Protein AF-A0A7X8XQ86-F1 (afdb_monomer_lite)

Structure (mmCIF, N/CA/C/O backbone):
data_AF-A0A7X8XQ86-F1
#
_entry.id   AF-A0A7X8XQ86-F1
#
loop_
_atom_site.group_PDB
_atom_site.id
_atom_site.type_symbol
_atom_site.label_atom_id
_atom_site.label_alt_id
_atom_site.label_comp_id
_atom_site.label_asym_id
_atom_site.label_entity_id
_atom_site.label_seq_id
_atom_site.pdbx_PDB_ins_code
_atom_site.Cartn_x
_atom_site.Cartn_y
_atom_site.Cartn_z
_atom_site.occupancy
_atom_site.B_iso_or_equiv
_atom_site.auth_seq_id
_atom_site.auth_comp_id
_atom_site.auth_asym_id
_atom_site.auth_atom_id
_atom_site.pdbx_PDB_model_num
ATOM 1 N N . MET A 1 1 ? 18.944 1.179 13.328 1.00 38.41 1 MET A N 1
ATOM 2 C CA . MET A 1 1 ? 17.527 1.123 13.753 1.00 38.41 1 MET A CA 1
ATOM 3 C C . MET A 1 1 ? 16.868 -0.061 13.066 1.00 38.41 1 MET A C 1
ATOM 5 O O . MET A 1 1 ? 16.958 -0.187 11.854 1.00 38.41 1 MET A O 1
ATOM 9 N N . SER A 1 2 ? 16.371 -0.994 13.867 1.00 37.12 2 SER A N 1
ATOM 10 C CA . SER A 1 2 ? 16.260 -2.427 13.582 1.00 37.12 2 SER A CA 1
ATOM 11 C C . SER A 1 2 ? 15.178 -2.797 12.558 1.00 37.12 2 SER A C 1
ATOM 13 O O . SER A 1 2 ? 14.040 -2.343 12.647 1.00 37.12 2 SER A O 1
ATOM 15 N N . ASN A 1 3 ? 15.533 -3.704 11.642 1.00 41.94 3 ASN A N 1
ATOM 16 C CA . ASN A 1 3 ? 14.672 -4.428 10.696 1.00 41.94 3 ASN A CA 1
ATOM 17 C C . ASN A 1 3 ? 13.624 -5.327 11.406 1.00 41.94 3 ASN A C 1
ATOM 19 O O . ASN A 1 3 ? 13.671 -6.550 11.310 1.00 41.94 3 ASN A O 1
ATOM 23 N N . GLY A 1 4 ? 12.672 -4.743 12.140 1.00 44.72 4 GLY A N 1
ATOM 24 C CA . GLY A 1 4 ? 11.650 -5.480 12.907 1.00 44.72 4 GLY A CA 1
ATOM 25 C C . GLY A 1 4 ? 10.335 -5.758 12.166 1.00 44.72 4 GLY A C 1
ATOM 26 O O . GLY A 1 4 ? 9.500 -6.515 12.648 1.00 44.72 4 GLY A O 1
ATOM 27 N N . LEU A 1 5 ? 10.126 -5.176 10.980 1.00 51.41 5 LEU A N 1
ATOM 28 C CA . LEU A 1 5 ? 8.848 -5.270 10.253 1.00 51.41 5 LEU A CA 1
ATOM 29 C C . LEU A 1 5 ? 8.605 -6.622 9.550 1.00 51.41 5 LEU A C 1
ATOM 31 O O . LEU A 1 5 ? 7.504 -6.850 9.053 1.00 51.41 5 LEU A O 1
ATOM 35 N N . ASN A 1 6 ? 9.594 -7.523 9.508 1.00 52.25 6 ASN A N 1
ATOM 36 C CA . ASN A 1 6 ? 9.506 -8.795 8.773 1.00 52.25 6 ASN A CA 1
ATOM 37 C C . ASN A 1 6 ? 9.253 -10.044 9.647 1.00 52.25 6 ASN A C 1
ATOM 39 O O . ASN A 1 6 ? 9.128 -11.131 9.091 1.00 52.25 6 ASN A O 1
ATOM 43 N N . ARG A 1 7 ? 9.122 -9.928 10.979 1.00 65.00 7 ARG A N 1
ATOM 44 C CA . ARG A 1 7 ? 8.805 -11.064 11.878 1.00 65.00 7 ARG A CA 1
ATOM 45 C C . ARG A 1 7 ? 7.620 -10.768 12.806 1.00 65.00 7 ARG A C 1
ATOM 47 O O . ARG A 1 7 ? 7.717 -10.902 14.018 1.00 65.00 7 ARG A O 1
ATOM 54 N N . LEU A 1 8 ? 6.495 -10.334 12.243 1.00 74.88 8 LEU A N 1
ATOM 55 C CA . LEU A 1 8 ? 5.223 -10.361 12.978 1.00 74.88 8 LEU A CA 1
ATOM 56 C C . LEU A 1 8 ? 4.737 -11.813 13.057 1.00 74.88 8 LEU A C 1
ATOM 58 O O . LEU A 1 8 ? 4.774 -12.504 12.034 1.00 74.88 8 LEU A O 1
ATOM 62 N N . SER A 1 9 ? 4.285 -12.260 14.232 1.00 85.00 9 SER A N 1
ATOM 63 C CA . SER A 1 9 ? 3.623 -13.562 14.377 1.00 85.00 9 SER A CA 1
ATOM 64 C C . SER A 1 9 ? 2.338 -13.606 13.542 1.00 85.00 9 SER A C 1
ATOM 66 O O . SER A 1 9 ? 1.748 -12.566 13.232 1.00 85.00 9 SER A O 1
ATOM 68 N N . GLU A 1 10 ? 1.893 -14.803 13.156 1.00 84.19 10 GLU A N 1
ATOM 69 C CA . GLU A 1 10 ? 0.636 -14.955 12.406 1.00 84.19 10 GLU A CA 1
ATOM 70 C C . GLU A 1 10 ? -0.582 -14.481 13.210 1.00 84.19 10 GLU A C 1
ATOM 72 O O . GLU A 1 10 ? -1.502 -13.879 12.651 1.00 84.19 10 GLU A O 1
ATOM 77 N N . GLU A 1 11 ? -0.547 -14.645 14.531 1.00 85.94 11 GLU A N 1
ATOM 78 C CA . GLU A 1 11 ? -1.564 -14.124 15.448 1.00 85.94 11 GLU A CA 1
ATOM 79 C C . GLU A 1 11 ? -1.665 -12.595 15.370 1.00 85.94 11 GLU A C 1
ATOM 81 O O . GLU A 1 11 ? -2.744 -12.041 15.151 1.00 85.94 11 GLU A O 1
ATOM 86 N N . GLU A 1 12 ? -0.529 -11.896 15.447 1.00 88.88 12 GLU A N 1
ATOM 87 C CA . GLU A 1 12 ? -0.491 -10.434 15.381 1.00 88.88 12 GLU A CA 1
ATOM 88 C C . GLU A 1 12 ? -0.904 -9.923 13.993 1.00 88.88 12 GLU A C 1
ATOM 90 O O . GLU A 1 12 ? -1.606 -8.917 13.880 1.00 88.88 12 GLU A O 1
ATOM 95 N N . LYS A 1 13 ? -0.542 -10.625 12.911 1.00 88.00 13 LYS A N 1
ATOM 96 C CA . LYS A 1 13 ? -1.027 -10.289 11.560 1.00 88.00 13 LYS A CA 1
ATOM 97 C C . LYS A 1 13 ? -2.544 -10.422 11.463 1.00 88.00 13 LYS A C 1
ATOM 99 O O . LYS A 1 13 ? -3.187 -9.569 10.854 1.00 88.00 13 LYS A O 1
ATOM 104 N N . THR A 1 14 ? -3.114 -11.470 12.048 1.00 89.12 14 THR A N 1
ATOM 105 C CA . THR A 1 14 ? -4.563 -11.712 12.042 1.00 89.12 14 THR A CA 1
ATOM 106 C C . THR A 1 14 ? -5.294 -10.623 12.817 1.00 89.12 14 THR A C 1
ATOM 108 O O . THR A 1 14 ? -6.228 -10.019 12.288 1.00 89.12 14 THR A O 1
ATOM 111 N N . LYS A 1 15 ? -4.790 -10.265 14.002 1.00 90.56 15 LYS A N 1
ATOM 112 C CA . LYS A 1 15 ? -5.311 -9.154 14.807 1.00 90.56 15 LYS A CA 1
ATOM 113 C C . LYS A 1 15 ? -5.289 -7.828 14.046 1.00 90.56 15 LYS A C 1
ATOM 115 O O . LYS A 1 15 ? -6.286 -7.112 14.012 1.00 90.56 15 LYS A O 1
ATOM 120 N N . ARG A 1 16 ? -4.179 -7.519 13.371 1.00 92.88 16 ARG A N 1
ATOM 121 C CA . ARG A 1 16 ? -4.055 -6.310 12.543 1.00 92.88 16 ARG A CA 1
ATOM 122 C C . ARG A 1 16 ? -5.047 -6.281 11.385 1.00 92.88 16 ARG A C 1
ATOM 124 O O . ARG A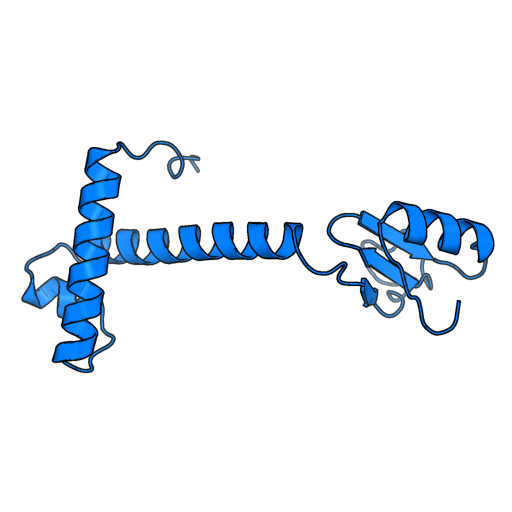 1 16 ? -5.633 -5.235 11.137 1.00 92.88 16 ARG A O 1
ATOM 131 N N . ARG A 1 17 ? -5.265 -7.406 10.695 1.00 90.81 17 ARG A N 1
ATOM 132 C CA . ARG A 1 17 ? -6.264 -7.494 9.614 1.00 90.81 17 ARG A CA 1
ATOM 133 C C . ARG A 1 17 ? -7.686 -7.270 10.123 1.00 90.81 17 ARG A C 1
ATOM 135 O O . ARG A 1 17 ? -8.432 -6.550 9.472 1.00 90.81 17 ARG A O 1
ATOM 142 N N . ALA A 1 18 ? -8.036 -7.829 11.281 1.00 93.12 18 ALA A N 1
ATOM 143 C CA . ALA A 1 18 ? -9.349 -7.619 11.887 1.00 93.12 18 ALA A CA 1
ATOM 144 C C . ALA A 1 18 ? -9.595 -6.136 12.212 1.00 93.12 18 ALA A C 1
ATOM 146 O O . ALA A 1 18 ? -10.648 -5.601 11.881 1.00 93.12 18 ALA A O 1
ATOM 147 N N . ILE A 1 19 ? -8.591 -5.449 12.771 1.00 93.50 19 ILE A N 1
ATOM 148 C CA . ILE A 1 19 ? -8.667 -4.007 13.054 1.00 93.50 19 ILE A CA 1
ATOM 149 C C . ILE A 1 19 ? -8.830 -3.193 11.765 1.00 93.50 19 ILE A C 1
ATOM 151 O O . ILE A 1 19 ? -9.605 -2.246 11.742 1.00 93.50 19 ILE A O 1
ATOM 155 N N . LEU A 1 20 ? -8.126 -3.546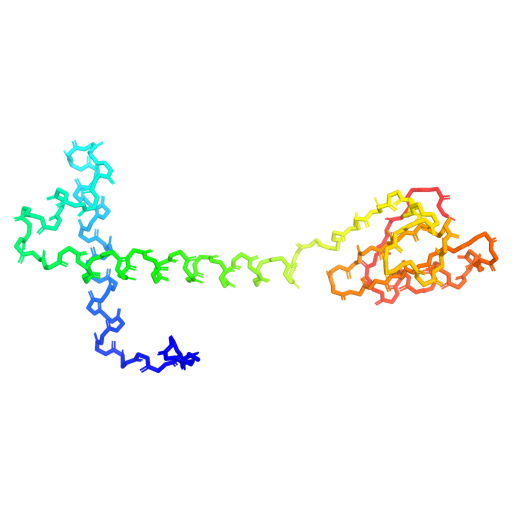 10.684 1.00 92.81 20 LEU A N 1
ATOM 156 C CA . LEU A 1 20 ? -8.267 -2.852 9.397 1.00 92.81 20 LEU A CA 1
ATOM 157 C C . LEU A 1 20 ? -9.661 -3.030 8.790 1.00 92.81 20 LEU A C 1
ATOM 159 O O . LEU A 1 20 ? -10.225 -2.062 8.286 1.00 92.81 20 LEU A O 1
ATOM 163 N N . ALA A 1 21 ? -10.222 -4.239 8.866 1.00 92.75 21 ALA A N 1
ATOM 164 C CA . ALA A 1 21 ? -11.572 -4.515 8.386 1.00 92.75 21 A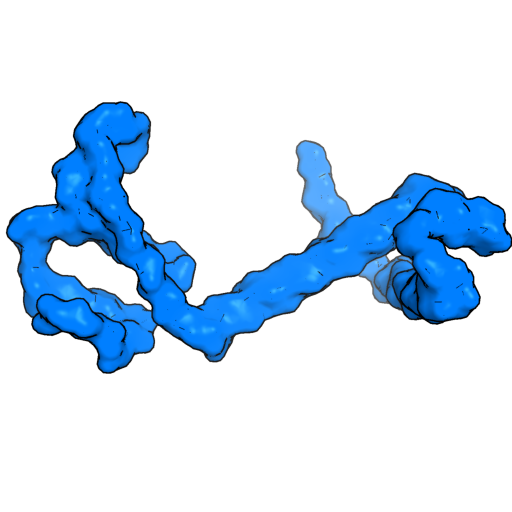LA A CA 1
ATOM 165 C C . ALA A 1 21 ? -12.632 -3.732 9.181 1.00 92.75 21 ALA A C 1
ATOM 167 O O . ALA A 1 21 ? -13.477 -3.070 8.584 1.00 92.75 21 ALA A O 1
ATOM 168 N N . ASP A 1 22 ? -12.544 -3.738 10.515 1.00 93.38 22 ASP A N 1
ATOM 169 C CA . ASP A 1 22 ? -13.456 -2.979 11.383 1.00 93.38 22 ASP A CA 1
ATOM 170 C C . ASP A 1 22 ? -13.304 -1.461 11.182 1.00 93.38 22 ASP A C 1
ATOM 172 O O . ASP A 1 22 ? -14.291 -0.733 11.130 1.00 93.38 22 ASP A O 1
ATOM 176 N N . LEU A 1 23 ? -12.075 -0.971 10.989 1.00 92.00 23 LEU A N 1
ATOM 177 C CA . LEU A 1 23 ? -11.813 0.433 10.673 1.00 92.00 23 LEU A CA 1
ATOM 178 C C . LEU A 1 23 ? -12.400 0.837 9.314 1.00 92.00 23 LEU A C 1
ATOM 180 O O . LEU A 1 23 ? -12.911 1.947 9.195 1.00 92.00 23 LEU A O 1
ATOM 184 N N . ALA A 1 24 ? -12.352 -0.029 8.299 1.00 90.94 24 ALA A N 1
ATOM 185 C CA . ALA A 1 24 ? -12.976 0.235 7.002 1.00 90.94 24 ALA A CA 1
ATOM 186 C C . ALA A 1 24 ? -14.505 0.342 7.125 1.00 90.94 24 ALA A C 1
ATOM 188 O O . ALA A 1 24 ? -15.080 1.339 6.695 1.00 90.94 24 ALA A O 1
ATOM 189 N N . GLN A 1 25 ? -15.139 -0.614 7.809 1.00 92.44 25 GLN A N 1
ATOM 190 C CA . GLN A 1 25 ? -16.583 -0.586 8.072 1.00 92.44 25 GLN A CA 1
ATOM 191 C C . GLN A 1 25 ? -16.997 0.651 8.875 1.00 92.44 25 GLN A C 1
ATOM 193 O O . GLN A 1 25 ? -17.993 1.301 8.569 1.00 92.44 25 GLN A O 1
ATOM 198 N N . TRP A 1 26 ? -16.209 1.020 9.884 1.00 94.38 26 TRP A N 1
ATOM 199 C CA . TRP A 1 26 ? -16.469 2.212 10.683 1.00 94.38 26 TRP A CA 1
ATOM 200 C C . TRP A 1 26 ? -16.393 3.501 9.855 1.00 94.38 26 TRP A C 1
ATOM 202 O O . TRP A 1 26 ? -17.227 4.391 10.028 1.00 94.38 26 TRP A O 1
ATOM 212 N N . LYS A 1 27 ? -15.428 3.605 8.933 1.00 93.56 27 LYS A N 1
ATOM 213 C CA . LYS A 1 27 ? -15.321 4.749 8.014 1.00 93.56 27 LYS A CA 1
ATOM 214 C C . LYS A 1 27 ? -16.533 4.854 7.098 1.00 93.56 27 LYS A C 1
ATOM 216 O O . LYS A 1 27 ? -17.020 5.956 6.878 1.00 93.56 27 LYS A O 1
ATOM 221 N N . GLU A 1 28 ? -17.021 3.730 6.583 1.00 92.62 28 GLU A N 1
ATOM 222 C CA . GLU A 1 28 ? -18.228 3.691 5.750 1.00 92.62 28 GLU A CA 1
ATOM 223 C C . GLU A 1 28 ? -19.475 4.098 6.544 1.00 92.62 28 GLU A C 1
ATOM 225 O O . GLU A 1 28 ? -20.280 4.886 6.057 1.00 92.62 28 GLU A O 1
ATOM 230 N N . ALA A 1 29 ? -19.602 3.633 7.790 1.00 91.69 29 ALA A N 1
ATOM 231 C CA . ALA A 1 29 ? -20.748 3.935 8.646 1.00 91.69 29 ALA A CA 1
ATOM 232 C C . ALA A 1 29 ? -20.777 5.390 9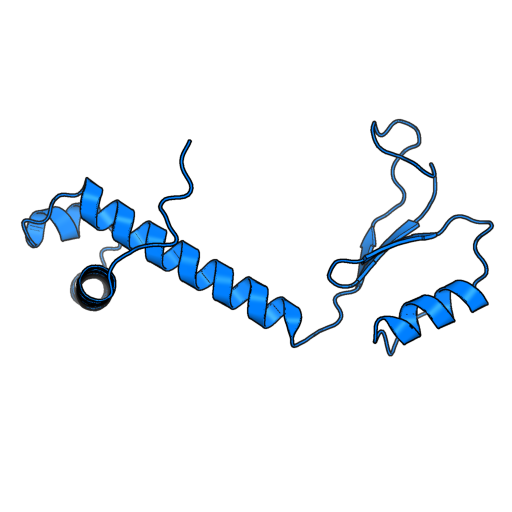.147 1.00 91.69 29 ALA A C 1
ATOM 234 O O . ALA A 1 29 ? -21.847 5.980 9.274 1.00 91.69 29 ALA A O 1
ATOM 235 N N . THR A 1 30 ? -19.615 5.971 9.456 1.00 91.25 30 THR A N 1
ATOM 236 C CA . THR A 1 30 ? -19.518 7.322 10.041 1.00 91.25 30 THR A CA 1
ATOM 237 C C . THR A 1 30 ? -19.183 8.414 9.027 1.00 91.25 30 THR A C 1
ATOM 239 O O . THR A 1 30 ? -19.305 9.597 9.340 1.00 91.25 30 THR A O 1
ATOM 242 N N . GLY A 1 31 ? -18.687 8.050 7.841 1.00 90.38 31 GLY A N 1
ATOM 243 C CA . GLY A 1 31 ? -18.107 8.978 6.864 1.00 90.38 31 GLY A CA 1
ATOM 244 C C . GLY A 1 31 ? -16.796 9.640 7.320 1.00 90.38 31 GLY A C 1
ATOM 245 O O . GLY A 1 31 ? -16.203 10.421 6.574 1.00 90.38 31 GLY A O 1
ATOM 246 N N . SER A 1 32 ? -16.316 9.351 8.534 1.00 88.44 32 SER A N 1
ATOM 247 C CA . SER A 1 32 ? -15.106 9.950 9.093 1.00 88.44 32 SER A CA 1
ATOM 248 C C . SER A 1 32 ? -13.879 9.148 8.690 1.00 88.44 32 SER A C 1
ATOM 250 O O . SER A 1 32 ? -13.829 7.938 8.857 1.00 88.44 32 SER A O 1
ATOM 252 N N . ASN A 1 33 ? -12.829 9.826 8.221 1.00 88.56 33 ASN A N 1
ATOM 253 C CA . ASN A 1 33 ? -11.537 9.198 7.916 1.00 88.56 33 ASN A CA 1
ATOM 254 C C . ASN A 1 33 ? -10.540 9.237 9.091 1.00 88.56 33 ASN A C 1
ATOM 256 O O . ASN A 1 33 ? -9.374 8.862 8.934 1.00 88.56 33 ASN A O 1
ATOM 260 N N . SER A 1 34 ? -10.971 9.693 10.269 1.00 91.62 34 SER A N 1
ATOM 261 C CA . SER A 1 34 ? -10.092 9.921 11.416 1.00 91.62 34 SER A CA 1
ATOM 262 C C . SER A 1 34 ? -9.762 8.635 12.177 1.00 91.62 34 SER A C 1
ATOM 264 O O . SER A 1 34 ? -10.564 8.112 12.948 1.00 91.62 34 SER A O 1
ATOM 266 N N . VAL A 1 35 ? -8.516 8.170 12.045 1.00 89.88 35 VAL A N 1
ATOM 267 C CA . VAL A 1 35 ? -7.988 7.016 12.802 1.00 89.88 35 VAL A CA 1
ATOM 268 C C . VAL A 1 35 ? -7.984 7.277 14.315 1.00 89.88 35 VAL A C 1
ATOM 270 O O . VAL A 1 35 ? -8.188 6.362 15.109 1.00 89.88 35 VAL A O 1
ATOM 273 N N . ALA A 1 36 ? -7.769 8.529 14.728 1.00 91.56 36 ALA A N 1
ATOM 274 C CA . ALA A 1 36 ? -7.786 8.915 16.138 1.00 91.56 36 ALA A CA 1
ATOM 275 C C . ALA A 1 36 ? -9.189 8.821 16.750 1.00 91.56 36 ALA A C 1
ATOM 277 O O . ALA A 1 36 ? -9.328 8.444 17.913 1.00 91.56 36 ALA A O 1
ATOM 278 N N . GLN A 1 37 ? -10.218 9.147 15.966 1.00 92.12 37 GLN A N 1
ATOM 279 C CA . GLN A 1 37 ? -11.606 9.052 16.403 1.00 92.12 37 GLN A CA 1
ATOM 280 C C . GLN A 1 37 ? -12.041 7.589 16.522 1.00 92.12 37 GLN A C 1
ATOM 282 O O . GLN A 1 37 ? -12.540 7.203 17.574 1.00 92.12 37 GLN A O 1
ATOM 287 N N . TYR A 1 38 ? -11.724 6.761 15.521 1.00 93.56 38 TYR A N 1
ATOM 288 C CA . TYR A 1 38 ? -11.924 5.311 15.587 1.00 93.56 38 TYR A CA 1
ATOM 289 C C . TYR A 1 38 ? -11.259 4.692 16.827 1.00 93.56 38 TYR A C 1
ATOM 291 O O . TYR A 1 38 ? -11.890 3.949 17.576 1.00 93.56 38 TYR A O 1
ATOM 299 N N . ALA A 1 39 ? -9.988 5.032 17.085 1.00 94.00 39 ALA A N 1
ATOM 300 C CA . ALA A 1 39 ? -9.253 4.504 18.233 1.00 94.00 39 ALA A CA 1
ATOM 301 C C . ALA A 1 39 ? -9.924 4.876 19.566 1.00 94.00 39 ALA A C 1
ATOM 303 O O . ALA A 1 39 ? -10.007 4.045 20.467 1.00 94.00 39 ALA A O 1
ATOM 304 N N . ARG A 1 40 ? -10.447 6.104 19.671 1.00 93.69 40 ARG A N 1
ATOM 305 C CA . ARG A 1 40 ? -11.163 6.582 20.857 1.00 93.69 40 ARG A CA 1
ATOM 306 C C . ARG A 1 40 ? -12.478 5.837 21.075 1.00 93.69 40 ARG A C 1
ATOM 308 O O . ARG A 1 40 ? -12.722 5.392 22.189 1.00 93.69 40 ARG A O 1
ATOM 315 N N . GLU A 1 41 ? -13.293 5.679 20.035 1.00 92.56 41 GLU A N 1
ATOM 316 C CA . GLU A 1 41 ? -14.586 4.984 20.128 1.00 92.56 41 GLU A CA 1
ATOM 317 C C . GLU A 1 41 ? -14.438 3.495 20.438 1.00 92.56 41 GLU A C 1
ATOM 319 O O . GLU A 1 41 ? -15.213 2.944 21.213 1.00 92.56 41 GLU A O 1
ATOM 324 N N . LYS A 1 42 ? -13.419 2.839 19.877 1.00 90.31 42 LYS A N 1
ATOM 325 C CA . LYS A 1 42 ? -13.164 1.409 20.101 1.00 90.31 42 LYS A CA 1
ATOM 326 C C . LYS A 1 42 ? -12.349 1.122 21.364 1.00 90.31 42 LYS A C 1
ATOM 328 O O . LYS A 1 42 ? -12.047 -0.037 21.635 1.00 90.31 42 LYS A O 1
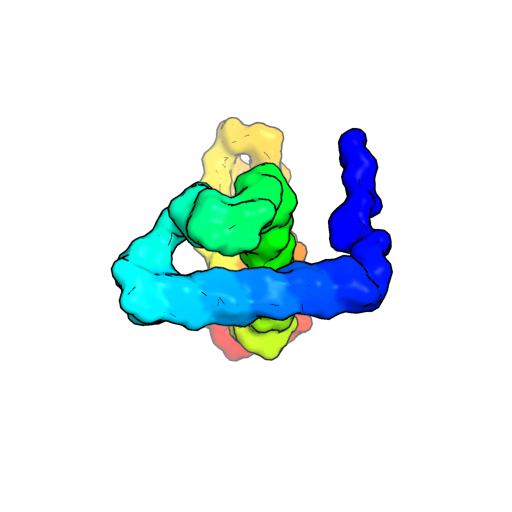ATOM 333 N N . GLY A 1 43 ? -11.951 2.152 22.117 1.00 91.62 43 GLY A N 1
ATOM 334 C CA . GLY A 1 43 ? -11.105 2.003 23.306 1.00 91.62 43 GLY A CA 1
ATOM 335 C C . GLY A 1 43 ? -9.713 1.433 23.002 1.00 91.62 43 GLY A C 1
ATOM 336 O O . GLY A 1 43 ? -9.093 0.809 23.862 1.00 91.62 43 GLY A O 1
ATOM 337 N N . LEU A 1 44 ? -9.217 1.613 21.775 1.00 91.62 44 LEU A N 1
ATOM 338 C CA . LEU A 1 44 ? -7.923 1.098 21.340 1.00 91.62 44 LEU A CA 1
ATOM 339 C C . LEU A 1 44 ? -6.820 2.153 21.516 1.00 91.62 44 LEU A C 1
ATOM 341 O O . LEU A 1 44 ? -7.041 3.339 21.256 1.00 91.62 44 LEU A O 1
ATOM 345 N N . PRO A 1 45 ? -5.582 1.752 21.863 1.00 94.12 45 PRO A N 1
ATOM 346 C CA . PRO A 1 45 ? -4.461 2.680 21.903 1.00 94.12 45 PRO A CA 1
ATOM 347 C C . PRO A 1 45 ? -4.200 3.283 20.518 1.00 94.12 45 PRO A C 1
ATOM 349 O O . PRO A 1 45 ? -3.822 2.578 19.579 1.00 94.12 45 PRO A O 1
ATOM 352 N N . TYR A 1 46 ? -4.329 4.605 20.395 1.00 91.75 46 TYR A N 1
ATOM 353 C CA . TYR A 1 46 ? -4.076 5.311 19.135 1.00 91.75 46 TYR A CA 1
ATOM 354 C C . TYR A 1 46 ? -2.709 4.988 18.495 1.00 91.75 46 TYR A C 1
ATOM 356 O O . TYR A 1 46 ? -2.680 4.723 17.288 1.00 91.75 46 TYR A O 1
ATOM 364 N N . PRO A 1 47 ? -1.583 4.928 19.246 1.00 93.12 47 PRO A N 1
ATOM 365 C CA . PRO A 1 47 ? -0.293 4.558 18.663 1.00 93.12 47 PRO A CA 1
ATOM 366 C C . PRO A 1 47 ? -0.326 3.190 17.976 1.00 93.12 47 PRO A C 1
ATOM 368 O O . PRO A 1 47 ? 0.272 3.021 16.915 1.00 93.12 47 PRO A O 1
ATOM 371 N N . TYR A 1 48 ? -1.064 2.235 18.546 1.00 90.81 48 TYR A N 1
ATOM 372 C CA . TYR A 1 48 ? -1.191 0.895 17.991 1.00 90.81 48 TYR A CA 1
ATOM 373 C C . TYR A 1 48 ? -1.992 0.908 16.687 1.00 90.81 48 TYR A C 1
ATOM 375 O O . TYR A 1 48 ? -1.491 0.435 15.670 1.00 90.81 48 TYR A O 1
ATOM 383 N N . VAL A 1 49 ? -3.173 1.535 16.661 1.00 91.69 49 VAL A N 1
ATOM 384 C CA . VAL A 1 49 ? -3.995 1.634 15.438 1.00 91.69 49 VAL A CA 1
ATOM 385 C C . VAL A 1 49 ? -3.241 2.360 14.315 1.00 91.69 49 VAL A C 1
ATOM 387 O O . VAL A 1 49 ? -3.279 1.939 13.160 1.00 91.69 49 VAL A O 1
ATOM 390 N N . ASN A 1 50 ? -2.472 3.400 14.646 1.00 91.69 50 ASN A N 1
ATOM 391 C CA . ASN A 1 50 ? -1.632 4.104 13.677 1.00 91.69 50 ASN A CA 1
ATOM 392 C C . ASN A 1 50 ? -0.530 3.199 13.086 1.00 91.69 50 ASN A C 1
ATOM 394 O O . ASN A 1 50 ? -0.258 3.244 11.885 1.00 91.69 50 ASN A O 1
ATOM 398 N N . ILE A 1 51 ? 0.089 2.334 13.899 1.00 91.69 51 ILE A N 1
ATOM 399 C CA . ILE A 1 51 ? 1.040 1.320 13.413 1.00 91.69 51 ILE A CA 1
ATOM 400 C C . ILE A 1 51 ? 0.342 0.335 12.468 1.00 91.69 51 ILE A C 1
ATOM 402 O O . ILE A 1 51 ? 0.909 -0.008 11.429 1.00 91.69 51 ILE A O 1
ATOM 406 N N . VAL A 1 52 ? -0.879 -0.098 12.792 1.00 91.38 52 VAL A N 1
ATOM 407 C CA . VAL A 1 52 ? -1.669 -1.001 11.941 1.00 91.38 52 VAL A CA 1
ATOM 408 C C . VAL A 1 52 ? -1.988 -0.353 10.586 1.00 91.38 52 VAL A C 1
ATOM 410 O O . VAL A 1 52 ? -1.749 -0.969 9.548 1.00 91.38 52 VAL A O 1
ATOM 413 N N . ALA A 1 53 ? -2.421 0.908 10.572 1.00 88.19 53 ALA A N 1
ATOM 414 C CA . ALA A 1 53 ? -2.694 1.648 9.337 1.00 88.19 53 ALA A CA 1
ATOM 415 C C . ALA A 1 53 ? -1.432 1.830 8.469 1.00 88.19 53 ALA A C 1
ATOM 417 O O . ALA A 1 53 ? -1.457 1.657 7.251 1.00 88.19 53 ALA A O 1
ATOM 418 N N . LYS A 1 54 ? -0.276 2.119 9.080 1.00 88.44 54 LYS A N 1
ATOM 419 C CA . LYS A 1 54 ? 1.005 2.183 8.350 1.00 88.44 54 LYS A CA 1
ATOM 420 C C . LYS A 1 54 ? 1.435 0.820 7.811 1.00 88.44 54 LYS A C 1
ATOM 422 O O . LYS A 1 54 ? 2.024 0.739 6.731 1.00 88.44 54 LYS A O 1
ATOM 427 N N . TRP A 1 55 ? 1.147 -0.253 8.544 1.00 87.62 55 TRP A N 1
ATOM 428 C CA . TRP A 1 55 ? 1.417 -1.613 8.093 1.00 87.62 55 TRP A CA 1
ATOM 429 C C . TRP A 1 55 ? 0.611 -1.947 6.831 1.00 87.62 55 TRP A C 1
ATOM 431 O O . TRP A 1 55 ? 1.199 -2.442 5.870 1.00 87.62 55 TRP A O 1
ATOM 441 N N . GLU A 1 56 ? -0.665 -1.570 6.757 1.00 85.81 56 GLU A N 1
ATOM 442 C CA . GLU A 1 56 ? -1.489 -1.695 5.545 1.00 85.81 56 GLU A CA 1
ATOM 443 C C . GLU A 1 56 ? -0.870 -0.976 4.335 1.00 85.81 56 GLU A C 1
ATOM 445 O O . GLU A 1 56 ? -0.679 -1.574 3.274 1.00 85.81 56 GLU A O 1
ATOM 450 N N . GLN A 1 57 ? -0.451 0.283 4.505 1.00 81.50 57 GLN A N 1
ATOM 451 C CA . GLN A 1 57 ? 0.218 1.041 3.441 1.00 81.50 57 GLN A CA 1
ATOM 452 C C . GLN A 1 57 ? 1.497 0.344 2.957 1.00 81.50 57 GLN A C 1
ATOM 454 O O . GLN A 1 57 ? 1.812 0.361 1.764 1.00 81.50 57 GLN A O 1
ATOM 459 N N . SER A 1 58 ? 2.236 -0.295 3.867 1.00 79.56 58 SER A N 1
ATOM 460 C CA . SER A 1 58 ? 3.440 -1.055 3.525 1.00 79.56 58 SER A CA 1
ATOM 461 C C . SER A 1 58 ? 3.130 -2.319 2.709 1.00 79.56 58 SER A C 1
ATOM 463 O O . SER A 1 58 ? 3.885 -2.654 1.793 1.00 79.56 58 SER A O 1
ATOM 465 N N . LEU A 1 59 ? 1.995 -2.980 2.971 1.00 74.06 59 LEU A N 1
ATOM 466 C CA . LEU A 1 59 ? 1.508 -4.114 2.180 1.00 74.06 59 LEU A CA 1
ATOM 467 C C . LEU A 1 59 ? 1.077 -3.663 0.779 1.00 74.06 59 LEU A C 1
ATOM 469 O O . LEU A 1 59 ? 1.470 -4.279 -0.212 1.00 74.06 59 LEU A O 1
ATOM 473 N N . GLY A 1 60 ? 0.355 -2.543 0.682 1.00 65.94 60 GLY A N 1
ATOM 474 C CA . GLY A 1 60 ? -0.050 -1.947 -0.593 1.00 65.94 60 GLY A CA 1
ATOM 475 C C . GLY A 1 60 ? 1.141 -1.528 -1.460 1.00 65.94 60 GLY A C 1
ATOM 476 O O . GLY A 1 60 ? 1.143 -1.762 -2.668 1.00 65.94 60 GLY A O 1
ATOM 477 N N . ARG A 1 61 ? 2.209 -0.988 -0.853 1.00 59.00 61 ARG A N 1
ATOM 478 C CA . ARG A 1 61 ? 3.465 -0.673 -1.560 1.00 59.00 61 ARG A CA 1
ATOM 479 C C . ARG A 1 61 ? 4.172 -1.922 -2.086 1.00 59.00 61 ARG A C 1
ATOM 481 O O . ARG A 1 61 ? 4.637 -1.888 -3.219 1.00 59.00 61 ARG A O 1
ATOM 488 N N . LYS A 1 62 ? 4.205 -3.019 -1.317 1.00 55.41 62 LYS A N 1
ATOM 489 C CA . LYS A 1 62 ? 4.762 -4.312 -1.765 1.00 55.41 62 LYS A CA 1
ATOM 490 C C . LYS A 1 62 ? 3.950 -4.934 -2.908 1.00 55.41 62 LYS A C 1
ATOM 492 O O . LYS A 1 62 ? 4.526 -5.537 -3.808 1.00 55.41 62 LYS A O 1
ATOM 497 N N . SER A 1 63 ? 2.628 -4.764 -2.899 1.00 51.25 63 SER A N 1
ATOM 498 C CA . SER A 1 63 ? 1.765 -5.181 -4.012 1.00 51.25 63 SER A CA 1
ATOM 499 C C . SER A 1 63 ? 2.016 -4.327 -5.258 1.00 51.25 63 SER A C 1
ATOM 501 O O . SER A 1 63 ? 2.296 -4.859 -6.329 1.00 51.25 63 SER A O 1
ATOM 503 N N . ARG A 1 64 ? 2.056 -2.995 -5.113 1.00 45.84 64 ARG A N 1
ATOM 504 C CA . ARG A 1 64 ? 2.329 -2.068 -6.222 1.00 45.84 64 ARG A CA 1
ATOM 505 C C . ARG A 1 64 ? 3.724 -2.267 -6.824 1.00 45.84 64 ARG A C 1
ATOM 507 O O . ARG A 1 64 ? 3.851 -2.222 -8.041 1.00 45.84 64 ARG A O 1
ATOM 514 N N . SER A 1 65 ? 4.747 -2.557 -6.014 1.00 49.41 65 SER A N 1
ATOM 515 C CA . SER A 1 65 ? 6.086 -2.899 -6.517 1.00 49.41 65 SER A CA 1
ATOM 516 C C . SER A 1 65 ? 6.125 -4.241 -7.255 1.00 49.41 65 SER A C 1
ATOM 518 O O . SER A 1 65 ? 6.931 -4.406 -8.162 1.00 49.41 65 SER A O 1
ATOM 520 N N . LYS A 1 66 ? 5.253 -5.196 -6.899 1.00 46.38 66 LYS A N 1
ATOM 521 C CA . LYS A 1 66 ? 5.154 -6.508 -7.560 1.00 46.38 66 LYS A CA 1
ATOM 522 C C . LYS A 1 66 ? 4.347 -6.445 -8.865 1.00 46.38 66 LYS A C 1
ATOM 524 O O . LYS A 1 66 ? 4.713 -7.103 -9.833 1.00 46.38 66 LYS A O 1
ATOM 529 N N . ILE A 1 67 ? 3.319 -5.596 -8.923 1.00 45.03 67 ILE A N 1
ATOM 530 C CA . ILE A 1 67 ? 2.548 -5.309 -10.147 1.00 45.03 67 ILE A CA 1
ATOM 531 C C . ILE A 1 67 ? 3.417 -4.554 -11.169 1.00 45.03 67 ILE A C 1
ATOM 533 O O . ILE A 1 67 ? 3.419 -4.895 -12.347 1.00 45.03 67 ILE A O 1
ATOM 537 N N . HIS A 1 68 ? 4.257 -3.611 -10.722 1.00 44.19 68 HIS A N 1
ATOM 538 C CA . HIS A 1 68 ? 5.238 -2.938 -11.591 1.00 44.19 68 HIS A CA 1
ATOM 539 C C . HIS A 1 68 ? 6.322 -3.882 -12.150 1.00 44.19 68 HIS A C 1
ATOM 541 O O . HIS A 1 68 ? 7.014 -3.534 -13.097 1.00 44.19 68 HIS A O 1
ATOM 547 N N . SER A 1 69 ? 6.477 -5.077 -11.568 1.00 44.41 69 SER A N 1
ATOM 548 C CA . SER A 1 69 ? 7.435 -6.092 -12.015 1.00 44.41 69 SER A CA 1
ATOM 549 C C . SER A 1 69 ? 6.866 -7.053 -13.064 1.00 44.41 69 SER A C 1
ATOM 551 O O . SER A 1 69 ? 7.636 -7.822 -13.630 1.00 44.41 69 SER A O 1
ATOM 553 N N . THR A 1 70 ? 5.550 -7.078 -13.297 1.00 45.72 70 THR A N 1
ATOM 554 C CA . THR A 1 70 ? 4.907 -8.142 -14.098 1.00 45.72 70 THR A CA 1
ATOM 555 C C . THR A 1 70 ? 4.089 -7.646 -15.282 1.00 45.72 70 THR A C 1
ATOM 557 O O . THR A 1 70 ? 3.700 -8.446 -16.127 1.00 45.72 70 THR A O 1
ATOM 560 N N . SER A 1 71 ? 3.877 -6.341 -15.415 1.00 45.03 71 SER A N 1
ATOM 561 C CA . SER A 1 71 ? 3.114 -5.795 -16.534 1.00 45.03 71 SER A CA 1
ATOM 562 C C . SER A 1 71 ? 3.570 -4.373 -16.836 1.00 45.03 71 SER A C 1
ATOM 564 O O . SER A 1 71 ? 3.418 -3.495 -15.994 1.00 45.03 71 SER A O 1
ATOM 566 N N . GLN A 1 72 ? 4.083 -4.178 -18.052 1.00 47.25 72 GLN A N 1
ATOM 567 C CA . GLN A 1 72 ? 4.632 -2.950 -18.641 1.00 47.25 72 GLN A CA 1
ATOM 568 C C . GLN A 1 72 ? 6.099 -2.650 -18.314 1.00 47.25 72 GLN A C 1
ATOM 570 O O . GLN A 1 72 ? 6.456 -2.053 -17.302 1.00 47.25 72 GLN A O 1
ATOM 575 N N . SER A 1 73 ? 6.933 -2.999 -19.293 1.00 53.38 73 SER A N 1
ATOM 576 C CA . SER A 1 73 ? 8.194 -2.362 -19.660 1.00 53.38 73 SER A CA 1
ATOM 577 C C . SER A 1 73 ? 8.038 -0.834 -19.736 1.00 53.38 73 SER A C 1
ATOM 579 O O . SER A 1 73 ? 7.879 -0.255 -20.810 1.00 53.38 73 SER A O 1
ATOM 581 N N . PHE A 1 74 ? 8.030 -0.165 -18.582 1.00 50.72 74 PHE A N 1
ATOM 582 C CA . PHE A 1 74 ? 8.071 1.290 -18.505 1.00 50.72 74 PHE A CA 1
ATOM 583 C C . PHE A 1 74 ? 9.445 1.755 -18.985 1.00 50.72 74 PHE A C 1
ATOM 585 O O . PHE A 1 74 ? 10.450 1.552 -18.303 1.00 50.72 74 PHE A O 1
ATOM 592 N N . MET A 1 75 ? 9.478 2.383 -20.158 1.00 55.28 75 MET A N 1
ATOM 593 C CA . MET A 1 75 ? 10.622 3.157 -20.619 1.00 55.28 75 MET A CA 1
ATOM 594 C C . MET A 1 75 ? 10.473 4.581 -20.094 1.00 55.28 75 MET A C 1
ATOM 596 O O . MET A 1 75 ? 9.632 5.343 -20.572 1.00 55.28 75 MET A O 1
ATOM 600 N N . LYS A 1 76 ? 11.293 4.968 -19.117 1.00 60.66 76 LYS A N 1
ATOM 601 C CA . LYS A 1 76 ? 11.456 6.384 -18.775 1.00 60.66 76 LYS A CA 1
ATOM 602 C C . LYS A 1 76 ? 12.711 6.899 -19.463 1.00 60.66 76 LYS A C 1
ATOM 604 O O . LYS A 1 76 ? 13.823 6.613 -19.024 1.00 60.66 76 LYS A O 1
ATOM 609 N N . VAL A 1 77 ? 12.518 7.668 -20.532 1.00 59.03 77 VAL A N 1
ATOM 610 C CA . VAL A 1 77 ? 13.592 8.434 -21.168 1.00 59.03 77 VAL A CA 1
ATOM 611 C C . VAL A 1 77 ? 13.723 9.746 -20.409 1.00 59.03 77 VAL A C 1
ATOM 613 O O . VAL A 1 77 ? 12.801 10.561 -20.380 1.00 59.03 77 VAL A O 1
ATOM 616 N N . THR A 1 78 ? 14.848 9.931 -19.731 1.00 63.38 78 THR A N 1
ATOM 617 C CA . THR A 1 78 ? 15.124 11.157 -18.981 1.00 63.38 78 THR A CA 1
ATOM 618 C C . THR A 1 78 ? 16.039 12.034 -19.824 1.00 63.38 78 THR A C 1
ATOM 620 O O . THR A 1 78 ? 17.019 11.539 -20.382 1.00 63.38 78 THR A O 1
ATOM 623 N N . LYS A 1 79 ? 15.711 13.330 -19.931 1.00 57.56 79 LYS A N 1
ATOM 624 C CA . LYS A 1 79 ? 16.561 14.313 -20.617 1.00 57.56 79 LYS A CA 1
ATOM 625 C C . LYS A 1 79 ? 17.983 14.276 -20.037 1.00 57.56 79 LYS A C 1
ATOM 627 O O . LYS A 1 79 ? 18.118 14.002 -18.839 1.00 57.56 79 LYS A O 1
ATOM 632 N N . PRO A 1 80 ? 19.010 14.536 -20.863 1.00 58.03 80 PRO A N 1
ATOM 633 C CA . PRO A 1 80 ? 20.395 14.460 -20.431 1.00 58.03 80 PRO A CA 1
ATOM 634 C C . PRO A 1 80 ? 20.629 15.318 -19.188 1.00 58.03 80 PRO A C 1
ATOM 636 O O . PRO A 1 80 ? 20.160 16.455 -19.095 1.00 58.03 80 PRO A O 1
ATOM 639 N N . LEU A 1 81 ? 21.324 14.734 -18.212 1.00 55.09 81 LEU A N 1
ATOM 640 C CA . LEU A 1 81 ? 21.781 15.456 -17.032 1.00 55.09 81 LEU A CA 1
ATOM 641 C C . LEU A 1 81 ? 22.793 16.515 -17.480 1.00 55.09 81 LEU A C 1
ATOM 643 O O . LEU A 1 81 ? 23.671 16.238 -18.300 1.00 55.09 81 LEU A O 1
ATOM 647 N N . SER A 1 82 ? 22.655 17.727 -16.936 1.00 52.72 82 SER A N 1
ATOM 648 C CA . SER A 1 82 ? 23.646 18.792 -17.105 1.00 52.72 82 SER A CA 1
ATOM 649 C C . SER A 1 82 ? 25.033 18.278 -16.717 1.00 52.72 82 SER A C 1
ATOM 651 O O . SER A 1 82 ? 25.157 17.510 -15.759 1.00 52.72 82 SER A O 1
ATOM 653 N N . SER A 1 83 ? 26.077 18.751 -17.402 1.00 54.59 83 SER A N 1
ATOM 654 C CA . SER A 1 83 ? 27.479 18.429 -17.096 1.00 54.59 83 SER A CA 1
ATOM 655 C C . SER A 1 83 ? 27.907 18.794 -15.669 1.00 54.59 83 SER A C 1
ATOM 657 O O . SER A 1 83 ? 28.956 18.365 -15.206 1.00 54.59 83 SER A O 1
ATOM 659 N N . THR A 1 84 ? 27.070 19.551 -14.959 1.00 53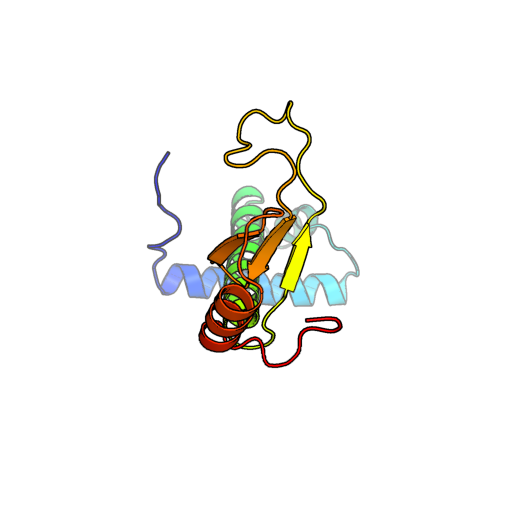.31 84 THR A N 1
ATOM 660 C CA . THR A 1 84 ? 27.248 19.987 -13.572 1.00 53.31 84 THR A CA 1
ATOM 661 C C . THR A 1 84 ? 26.583 19.080 -12.528 1.00 53.31 84 THR A C 1
ATOM 663 O O . THR A 1 84 ? 26.654 19.372 -11.335 1.00 53.31 84 THR A O 1
ATOM 666 N N . ALA A 1 85 ? 25.910 17.992 -12.924 1.00 56.03 85 ALA A N 1
ATOM 667 C CA . ALA A 1 85 ? 25.269 17.083 -11.976 1.00 56.03 85 ALA A CA 1
ATOM 668 C C . ALA A 1 85 ? 26.297 16.172 -11.278 1.00 56.03 85 ALA A C 1
ATOM 670 O O . ALA A 1 85 ? 27.056 15.463 -11.930 1.00 56.03 85 ALA A O 1
ATOM 671 N N . VAL A 1 86 ? 26.243 16.123 -9.942 1.00 51.09 86 VAL A N 1
ATOM 672 C CA . VAL A 1 86 ? 27.215 15.465 -9.034 1.00 51.09 86 VAL A CA 1
ATOM 673 C C . VAL A 1 86 ? 27.397 13.948 -9.270 1.00 51.09 86 VAL A C 1
ATOM 675 O O . VAL A 1 86 ? 28.323 13.353 -8.739 1.00 51.09 86 VAL A O 1
ATOM 678 N N . ASN A 1 87 ? 26.561 13.318 -10.106 1.00 54.53 87 ASN A N 1
ATOM 679 C CA . ASN A 1 87 ? 26.637 11.891 -10.455 1.00 54.53 87 ASN A CA 1
ATOM 680 C C . ASN A 1 87 ? 26.612 11.625 -11.977 1.00 54.53 87 ASN A C 1
ATOM 682 O O . ASN A 1 87 ? 26.238 10.529 -12.395 1.00 54.53 87 ASN A O 1
ATOM 686 N N . ALA A 1 88 ? 26.939 12.607 -12.824 1.00 52.84 88 ALA A N 1
ATOM 687 C CA . ALA A 1 88 ? 26.972 12.408 -14.274 1.00 52.84 88 ALA A CA 1
ATOM 688 C C . ALA A 1 88 ? 28.206 11.576 -14.676 1.00 52.84 88 ALA A C 1
ATOM 690 O O . ALA A 1 88 ? 29.315 12.097 -14.707 1.00 52.84 88 ALA A O 1
ATOM 691 N N . HIS A 1 89 ? 28.018 10.285 -14.974 1.00 59.56 89 HIS A N 1
ATOM 692 C CA . HIS A 1 89 ? 29.080 9.438 -15.539 1.00 59.56 89 HIS A CA 1
ATOM 693 C C . HIS A 1 89 ? 29.357 9.776 -17.012 1.00 59.56 89 HIS A C 1
ATOM 695 O O . HIS A 1 89 ? 30.512 9.778 -17.428 1.00 59.56 89 HIS A O 1
ATOM 701 N N . ALA A 1 90 ? 28.318 10.135 -17.774 1.00 63.62 90 ALA A N 1
ATOM 702 C CA . ALA A 1 90 ? 28.428 10.652 -19.136 1.00 63.62 90 ALA A CA 1
ATOM 703 C C . ALA A 1 90 ? 27.607 11.954 -19.294 1.00 63.62 90 ALA A C 1
ATOM 705 O O . ALA A 1 90 ? 26.390 11.904 -19.508 1.00 63.62 90 ALA A O 1
ATOM 706 N N . PRO A 1 91 ? 28.225 13.143 -19.164 1.00 61.75 91 PRO A N 1
ATOM 707 C CA . PRO A 1 91 ? 27.529 14.413 -19.361 1.00 61.75 91 PRO A CA 1
ATOM 708 C C . PRO A 1 91 ? 27.001 14.522 -20.801 1.00 61.75 91 PRO A C 1
ATOM 710 O O . PRO A 1 91 ? 27.723 14.248 -21.753 1.00 61.75 91 PRO A O 1
ATOM 713 N N . GLY A 1 92 ? 25.725 14.886 -20.967 1.00 62.97 92 GLY A N 1
ATOM 714 C CA . GLY A 1 92 ? 25.067 14.938 -22.283 1.00 62.97 92 GLY A CA 1
ATOM 715 C C . GLY A 1 92 ? 24.438 13.621 -22.764 1.00 62.97 92 GLY A C 1
ATOM 716 O O . GLY A 1 92 ? 23.718 13.633 -23.761 1.00 62.97 92 GLY A O 1
ATOM 717 N N . ALA A 1 93 ? 24.626 12.504 -22.051 1.00 67.25 93 ALA A N 1
ATOM 718 C CA . ALA A 1 93 ? 23.983 11.235 -22.390 1.00 67.25 93 ALA A CA 1
ATOM 719 C C . ALA A 1 93 ? 22.501 11.199 -21.978 1.00 67.25 93 ALA A C 1
ATOM 721 O O . ALA A 1 93 ? 22.108 11.659 -20.902 1.00 67.25 93 ALA A O 1
ATOM 722 N N . VAL A 1 94 ? 21.665 10.602 -22.827 1.00 70.50 94 VAL A N 1
ATOM 723 C CA . VAL A 1 94 ? 20.260 10.309 -22.531 1.00 70.50 94 VAL A CA 1
ATOM 724 C C . VAL A 1 94 ? 20.193 9.081 -21.635 1.00 70.50 94 VAL A C 1
ATOM 726 O O . VAL A 1 94 ? 20.731 8.026 -21.966 1.00 70.50 94 VAL A O 1
ATOM 729 N N . LYS A 1 95 ? 19.494 9.191 -20.505 1.00 71.38 95 LYS A N 1
ATOM 730 C CA . LYS A 1 95 ? 19.320 8.071 -19.578 1.00 71.38 95 LYS A CA 1
ATOM 731 C C . LYS A 1 95 ? 18.005 7.354 -19.856 1.00 71.38 95 LYS A C 1
ATOM 733 O O . LYS A 1 95 ? 16.932 7.938 -19.671 1.00 71.38 95 LYS A O 1
ATOM 738 N N . ILE A 1 96 ? 18.086 6.091 -20.260 1.00 72.75 96 ILE A N 1
ATOM 739 C CA . ILE A 1 96 ? 16.939 5.209 -20.475 1.00 72.75 96 ILE A CA 1
ATOM 740 C C . ILE A 1 96 ? 16.847 4.251 -19.291 1.00 72.75 96 ILE A C 1
ATOM 742 O O . ILE A 1 96 ? 17.780 3.499 -19.016 1.00 72.75 96 ILE A O 1
ATOM 746 N N . VAL A 1 97 ? 15.720 4.277 -18.583 1.00 68.62 97 VAL A N 1
ATOM 747 C CA . VAL A 1 97 ? 15.445 3.339 -17.489 1.00 68.62 97 VAL A CA 1
ATOM 748 C C . VAL A 1 97 ? 14.373 2.358 -17.936 1.00 68.62 97 VAL A C 1
ATOM 750 O O . VAL A 1 97 ? 13.284 2.784 -18.324 1.00 68.62 97 VAL A O 1
ATOM 753 N N . VAL A 1 98 ? 14.690 1.064 -17.858 1.00 68.06 98 VAL A N 1
ATOM 754 C CA . VAL A 1 98 ? 13.771 -0.045 -18.137 1.00 68.06 98 VAL A CA 1
ATOM 755 C C . VAL A 1 98 ? 13.695 -0.918 -16.891 1.00 68.06 98 VAL A C 1
ATOM 757 O O . VAL A 1 98 ? 14.661 -1.595 -16.533 1.00 68.06 98 VAL A O 1
ATOM 760 N N . ALA A 1 99 ? 12.551 -0.871 -16.208 1.00 68.00 99 ALA A N 1
ATOM 761 C CA . ALA A 1 99 ? 12.339 -1.499 -14.902 1.00 68.00 99 ALA A CA 1
ATOM 762 C C . ALA A 1 99 ? 13.413 -1.102 -13.861 1.00 68.00 99 ALA A C 1
ATOM 764 O O . ALA A 1 99 ? 13.278 -0.065 -13.213 1.00 68.00 99 ALA A O 1
ATOM 765 N N . GLY A 1 100 ? 14.469 -1.910 -13.701 1.00 66.50 100 GLY A N 1
ATOM 766 C CA . GLY A 1 100 ? 15.589 -1.686 -12.774 1.00 66.50 100 GLY A CA 1
ATOM 767 C C . GLY A 1 100 ? 16.952 -1.478 -13.444 1.00 66.50 100 GLY A C 1
ATOM 768 O O . GLY A 1 100 ? 17.942 -1.280 -12.742 1.00 66.50 100 GLY A O 1
ATOM 769 N N . VAL A 1 101 ? 17.020 -1.522 -14.777 1.00 67.56 101 VAL A N 1
ATOM 770 C CA . VAL A 1 101 ? 18.253 -1.320 -15.548 1.00 67.56 101 VAL A CA 1
ATOM 771 C C . VAL A 1 101 ? 18.303 0.116 -16.053 1.00 67.56 101 VAL A C 1
ATOM 773 O O . VAL A 1 101 ? 17.310 0.654 -16.544 1.00 67.56 101 VAL A O 1
ATOM 776 N N . SER A 1 102 ? 19.473 0.736 -15.924 1.00 70.94 102 SER A N 1
ATOM 777 C CA . SER A 1 102 ? 19.752 2.079 -16.416 1.00 70.94 102 SER A CA 1
ATOM 778 C C . SER A 1 102 ? 20.792 2.014 -17.526 1.00 70.94 102 SER A C 1
ATOM 780 O O . SER A 1 102 ? 21.898 1.537 -17.293 1.00 70.94 102 SER A O 1
ATOM 782 N N . ILE A 1 103 ? 20.452 2.548 -18.696 1.00 75.50 103 ILE A N 1
ATOM 783 C CA . ILE A 1 103 ? 21.339 2.660 -19.854 1.00 75.50 103 ILE A CA 1
ATOM 784 C C . ILE A 1 103 ? 21.615 4.144 -20.097 1.00 75.50 103 ILE A C 1
ATOM 786 O O . ILE A 1 103 ? 20.680 4.942 -20.189 1.00 75.50 103 ILE A O 1
ATOM 790 N N . GLU A 1 104 ? 22.887 4.514 -20.199 1.00 75.69 104 GLU A N 1
ATOM 791 C CA . GLU A 1 104 ? 23.307 5.852 -20.620 1.00 75.69 104 GLU A CA 1
ATOM 792 C C . GLU A 1 104 ? 23.680 5.805 -22.101 1.00 75.69 104 GLU A C 1
ATOM 794 O O . GLU A 1 104 ? 24.548 5.037 -22.508 1.00 75.69 104 GLU A O 1
ATOM 799 N N . VAL A 1 105 ? 22.979 6.595 -22.912 1.00 74.94 105 VAL A N 1
ATOM 800 C CA . VAL A 1 105 ? 23.144 6.657 -24.365 1.00 74.94 105 VAL A CA 1
ATOM 801 C C . VAL A 1 105 ? 23.747 8.009 -24.723 1.00 74.94 105 VAL A C 1
ATOM 803 O O . VAL A 1 105 ? 23.068 9.035 -24.678 1.00 74.94 105 VAL A O 1
ATOM 806 N N . SER A 1 106 ? 25.035 8.016 -25.043 1.00 75.12 106 SER A N 1
ATOM 807 C CA . SER A 1 106 ? 25.757 9.181 -25.568 1.00 75.12 106 SER A CA 1
ATOM 808 C C . SER A 1 106 ? 25.722 9.225 -27.100 1.00 75.12 106 SER A C 1
ATOM 810 O O . SER A 1 106 ? 25.318 8.259 -27.748 1.00 75.12 106 SER A O 1
ATOM 812 N N . GLU A 1 107 ? 26.198 10.317 -27.698 1.00 74.62 107 GLU A N 1
ATOM 813 C CA . GLU A 1 107 ? 26.291 10.480 -29.160 1.00 74.62 107 GLU A CA 1
ATOM 814 C C . GLU A 1 107 ? 27.138 9.403 -29.866 1.00 74.62 107 GLU A C 1
ATOM 816 O O . GLU A 1 107 ? 26.909 9.098 -31.032 1.00 74.62 107 GLU A O 1
ATOM 821 N N . HIS A 1 108 ? 28.078 8.779 -29.151 1.00 76.94 108 HIS A N 1
ATOM 822 C CA . HIS A 1 108 ? 28.927 7.701 -29.670 1.00 76.94 108 HIS A CA 1
ATOM 823 C C . HIS A 1 108 ? 28.299 6.307 -29.526 1.00 76.94 108 HIS A C 1
ATOM 825 O O . HIS A 1 108 ? 28.908 5.303 -29.899 1.00 76.94 108 HIS A O 1
ATOM 831 N N . SER A 1 109 ? 27.099 6.213 -28.950 1.00 78.12 109 SER A N 1
ATOM 832 C CA . SER A 1 109 ? 26.441 4.930 -28.722 1.00 78.12 109 SER A CA 1
ATOM 833 C C . SER A 1 109 ? 25.937 4.340 -30.036 1.00 78.12 109 SER A C 1
ATOM 835 O O . SER A 1 109 ? 25.213 4.982 -30.795 1.00 78.12 109 SER A O 1
ATOM 837 N N . SER A 1 110 ? 26.278 3.077 -30.298 1.00 80.62 110 SER A N 1
ATOM 838 C CA . SER A 1 110 ? 25.774 2.367 -31.473 1.00 80.62 110 SER A CA 1
ATOM 839 C C . SER A 1 110 ? 24.266 2.135 -31.361 1.00 80.62 110 SER A C 1
ATOM 841 O O . SER A 1 110 ? 23.794 1.462 -30.442 1.00 80.62 110 SER A O 1
ATOM 843 N N . ARG A 1 111 ? 23.512 2.634 -32.348 1.00 78.25 111 ARG A N 1
ATOM 844 C CA . ARG A 1 111 ? 22.061 2.415 -32.473 1.00 78.25 111 ARG A CA 1
ATOM 845 C C . ARG A 1 111 ? 21.709 0.925 -32.495 1.00 78.25 111 ARG A C 1
ATOM 847 O O . ARG A 1 111 ? 20.751 0.512 -31.850 1.00 78.25 111 ARG A O 1
ATOM 854 N N . ALA A 1 112 ? 22.516 0.119 -33.189 1.00 76.94 112 ALA A N 1
ATOM 855 C CA . ALA A 1 112 ? 22.330 -1.327 -33.270 1.00 76.94 112 ALA A CA 1
ATOM 856 C C . ALA A 1 112 ? 22.544 -2.006 -31.908 1.00 76.94 112 ALA A C 1
ATOM 858 O O . ALA A 1 112 ? 21.732 -2.832 -31.497 1.00 76.94 112 ALA A O 1
ATOM 859 N N . ALA A 1 113 ? 23.587 -1.612 -31.168 1.00 77.25 113 ALA A N 1
ATOM 860 C CA . ALA A 1 113 ? 23.836 -2.138 -29.825 1.00 77.25 113 ALA A CA 1
ATOM 861 C C . ALA A 1 113 ? 22.721 -1.746 -28.840 1.00 77.25 113 ALA A C 1
ATOM 863 O O . ALA A 1 113 ? 22.299 -2.564 -28.022 1.00 77.25 113 ALA A O 1
ATOM 864 N N . LEU A 1 114 ? 22.194 -0.521 -28.955 1.00 79.88 114 LEU A N 1
ATOM 865 C CA . LEU A 1 114 ? 21.065 -0.057 -28.153 1.00 79.88 114 LEU A CA 1
ATOM 866 C C . LEU A 1 114 ? 19.784 -0.849 -28.451 1.00 79.88 114 LEU A C 1
ATOM 868 O O . LEU A 1 114 ? 19.099 -1.260 -27.519 1.00 79.88 114 LEU A O 1
ATOM 872 N N . ALA A 1 115 ? 19.476 -1.099 -29.725 1.00 76.50 115 ALA A N 1
ATOM 873 C CA . ALA A 1 115 ? 18.313 -1.894 -30.119 1.00 76.50 115 ALA A CA 1
ATOM 874 C C . ALA A 1 115 ? 18.383 -3.326 -29.559 1.00 76.50 115 ALA A C 1
ATOM 876 O O . ALA A 1 115 ? 17.398 -3.823 -29.013 1.00 76.50 115 ALA A O 1
ATOM 877 N N . VAL A 1 116 ? 19.563 -3.957 -29.610 1.00 77.62 116 VAL A N 1
ATOM 878 C CA . VAL A 1 116 ? 19.796 -5.281 -29.010 1.00 77.62 116 VAL A CA 1
ATOM 879 C C . VAL A 1 116 ? 19.600 -5.239 -27.492 1.00 77.62 116 VAL A C 1
ATOM 881 O O . VAL A 1 116 ? 18.877 -6.072 -26.948 1.00 77.62 116 VAL A O 1
ATOM 884 N N . ALA A 1 117 ? 20.178 -4.251 -26.803 1.00 77.44 117 ALA A N 1
ATOM 885 C CA . ALA A 1 117 ? 20.031 -4.107 -25.354 1.00 77.44 117 ALA A CA 1
ATOM 886 C C . ALA A 1 117 ? 18.564 -3.914 -24.934 1.00 77.44 117 ALA A C 1
ATOM 888 O O . ALA A 1 117 ? 18.106 -4.528 -23.973 1.00 77.44 117 ALA A O 1
ATOM 889 N N . LEU A 1 118 ? 17.803 -3.103 -25.672 1.00 76.56 118 LEU A N 1
ATOM 890 C CA . LEU A 1 118 ? 16.381 -2.872 -25.412 1.00 76.56 118 LEU A CA 1
ATOM 891 C C . LEU A 1 118 ? 15.535 -4.123 -25.695 1.00 76.56 118 LEU A C 1
ATOM 893 O O . LEU A 1 118 ? 14.653 -4.448 -24.900 1.00 76.56 118 LEU A O 1
ATOM 897 N N . SER A 1 119 ? 15.851 -4.873 -26.755 1.00 72.69 119 SER A N 1
ATOM 898 C CA . SER A 1 119 ? 15.184 -6.141 -27.067 1.00 72.69 119 SER A CA 1
ATOM 899 C C . SER A 1 119 ? 15.392 -7.193 -25.972 1.00 72.69 119 SER A C 1
ATOM 901 O O . SER A 1 119 ? 14.426 -7.836 -25.567 1.00 72.69 119 SER A O 1
ATOM 903 N N . VAL A 1 120 ? 16.612 -7.327 -25.435 1.00 77.62 120 VAL A N 1
ATOM 904 C CA . VAL A 1 120 ? 16.905 -8.232 -24.303 1.00 77.62 120 VAL A CA 1
ATOM 905 C C . VAL A 1 120 ? 16.098 -7.849 -23.058 1.00 77.62 120 VAL A C 1
ATOM 907 O O . VAL A 1 120 ? 15.681 -8.716 -22.294 1.00 77.62 120 VAL A O 1
ATOM 910 N N . LEU A 1 121 ? 15.826 -6.556 -22.869 1.00 72.06 121 LEU A N 1
ATOM 911 C CA . LEU A 1 121 ? 15.019 -6.038 -21.763 1.00 72.06 121 LEU A CA 1
ATOM 912 C C . LEU A 1 121 ? 13.500 -6.132 -22.009 1.00 72.06 121 LEU A C 1
ATOM 914 O O . LEU A 1 121 ? 12.720 -5.603 -21.216 1.00 72.06 121 LEU A O 1
ATOM 918 N N . GLY A 1 122 ? 13.066 -6.797 -23.085 1.00 66.56 122 GLY A N 1
ATOM 919 C CA . GLY A 1 122 ? 11.652 -7.001 -23.410 1.00 66.56 122 GLY A CA 1
ATOM 920 C C . GLY A 1 122 ? 10.945 -5.743 -23.918 1.00 66.56 122 GLY A C 1
ATOM 921 O O . GLY A 1 122 ? 9.718 -5.650 -23.856 1.00 66.56 122 GLY A O 1
ATOM 922 N N . VAL A 1 123 ? 11.701 -4.753 -24.396 1.00 68.69 123 VAL A N 1
ATOM 923 C CA . VAL A 1 123 ? 11.149 -3.558 -25.033 1.00 68.69 123 VAL A CA 1
ATOM 924 C C . VAL A 1 123 ? 10.857 -3.880 -26.495 1.00 68.69 123 VAL A C 1
ATOM 926 O O . VAL A 1 123 ? 11.756 -3.919 -27.329 1.00 68.69 123 VAL A O 1
ATOM 929 N N . ASN A 1 124 ? 9.580 -4.095 -26.805 1.00 59.25 124 ASN A N 1
ATOM 930 C CA . ASN A 1 124 ? 9.150 -4.540 -28.135 1.00 59.25 124 ASN A CA 1
ATOM 931 C C . ASN A 1 124 ? 8.836 -3.391 -29.108 1.00 59.25 124 ASN A C 1
ATOM 933 O O . ASN A 1 124 ? 8.550 -3.649 -30.274 1.00 59.25 124 ASN A O 1
ATOM 937 N N . ASN A 1 125 ? 8.836 -2.133 -28.650 1.00 56.38 125 ASN A N 1
ATOM 938 C CA . ASN A 1 125 ? 8.543 -0.987 -29.508 1.00 56.38 125 ASN A CA 1
ATOM 939 C C . ASN A 1 125 ? 9.253 0.278 -29.007 1.00 56.38 125 ASN A C 1
ATOM 941 O O . ASN A 1 125 ? 9.008 0.719 -27.882 1.00 56.38 125 ASN A O 1
ATOM 945 N N . VAL A 1 126 ? 10.119 0.857 -29.840 1.00 54.81 126 VAL A N 1
ATOM 946 C CA . VAL A 1 126 ? 10.790 2.134 -29.566 1.00 54.81 126 VAL A CA 1
ATOM 947 C C . VAL A 1 126 ? 10.524 3.065 -30.747 1.00 54.81 126 VAL A C 1
ATOM 949 O O . VAL A 1 126 ? 11.148 2.903 -31.794 1.00 54.81 126 VAL A O 1
ATOM 952 N N . PRO A 1 127 ? 9.599 4.032 -30.627 1.00 43.25 127 PRO A N 1
ATOM 953 C CA . PRO A 1 127 ? 9.336 4.963 -31.714 1.00 43.25 127 PRO A CA 1
ATOM 954 C C . PRO A 1 127 ? 10.601 5.781 -32.021 1.00 43.25 127 PRO A C 1
ATOM 956 O O . PRO A 1 127 ? 11.086 6.512 -31.159 1.00 43.25 127 PRO A O 1
ATOM 959 N N . GLY A 1 128 ? 11.127 5.666 -33.244 1.00 52.91 128 GLY A N 1
ATOM 960 C CA . GLY A 1 128 ? 12.251 6.476 -33.734 1.00 52.91 128 GLY A CA 1
ATOM 961 C C . GLY A 1 128 ? 13.652 5.854 -33.622 1.00 52.91 128 GLY A C 1
ATOM 962 O O . GLY A 1 128 ? 14.610 6.504 -34.048 1.00 52.91 128 GLY A O 1
ATOM 963 N N . LEU A 1 129 ? 13.785 4.617 -33.119 1.00 48.25 129 LEU A N 1
ATOM 964 C CA . LEU A 1 129 ? 14.966 3.755 -33.331 1.00 48.25 129 LEU A CA 1
ATOM 965 C C . LEU A 1 129 ? 14.727 2.779 -34.482 1.00 48.25 129 LEU A C 1
ATOM 967 O O . LEU A 1 129 ? 15.743 2.481 -35.153 1.00 48.25 129 LEU A O 1
#

Secondary structure (DSSP, 8-state):
----TT---HHHHHHHHHHHHHHHHHHHHH----HHHHHHHTT--HHHHHHHHHHHHHHHHHHHHHHTTTS---EEEEPPPPTT-TT-SSTTPEEEEETTEEEEE-TTS-HHHHHHHHHHTT----TT-

pLDDT: mean 72.74, std 17.07, range [37.12, 94.38]

Radius of gyration: 23.32 Å; chains: 1; bounding box: 50×35×57 Å

Foldseek 3Di:
DDPPLPDDDPVRVVVLVVLVVVLVVVCVVPVDPDLPVVCVVVVHDSVVSVVSVVNVVVVVVVVVLVVLVPDDQDWDWDAFDDPPDPPCPDGRWIWTDGSHDIDTHHPPDDPVVVVVVCVVSVNPDDPPD

Sequence (129 aa):
MSNGLNRLSEEEKTKRRAILADLAQWKEATGSNSVAQYAREKGLPYPYVNIVAKWEQSLGRKSRSKIHSTSQSFMKVTKPLSSTAVNAHAPGAVKIVVAGVSIEVSEHSSRAALAVALSVLGVNNVPGL